Protein AF-A0AAE2V8B5-F1 (afdb_monomer)

Radius of gyration: 18.62 Å; Cα contacts (8 Å, |Δi|>4): 303; chains: 1; bounding box: 36×57×46 Å

pLDDT: mean 78.82, std 14.17, range [32.84, 93.0]

Mean predicted aligned error: 9.0 Å

Structure (mmCIF, N/CA/C/O backbone):
data_AF-A0AAE2V8B5-F1
#
_entry.id   AF-A0AAE2V8B5-F1
#
loop_
_atom_site.group_PDB
_atom_site.id
_atom_site.type_symbol
_atom_site.label_atom_id
_atom_site.label_alt_id
_atom_site.label_comp_id
_atom_site.label_asym_id
_ato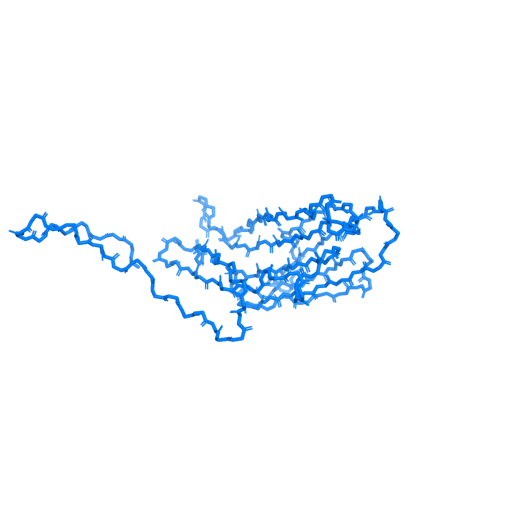m_site.label_entity_id
_atom_site.label_seq_id
_atom_site.pdbx_PDB_ins_code
_atom_site.Cartn_x
_atom_site.Cartn_y
_atom_site.Cartn_z
_atom_site.occupancy
_atom_site.B_iso_or_equiv
_atom_site.auth_seq_id
_atom_site.auth_comp_id
_atom_site.auth_asym_id
_atom_site.auth_atom_id
_atom_site.pdbx_PDB_model_num
ATOM 1 N N . MET A 1 1 ? -14.724 -13.776 15.597 1.00 32.84 1 MET A N 1
ATOM 2 C CA . MET A 1 1 ? -14.670 -14.819 16.640 1.00 32.84 1 MET A CA 1
ATOM 3 C C . MET A 1 1 ? -13.672 -15.840 16.133 1.00 32.84 1 MET A C 1
ATOM 5 O O . MET A 1 1 ? -13.957 -16.448 15.113 1.00 32.84 1 MET A O 1
ATOM 9 N N . LEU A 1 2 ? -12.478 -15.921 16.724 1.00 37.16 2 LEU A N 1
ATOM 10 C CA . LEU A 1 2 ? -11.530 -16.989 16.407 1.00 37.16 2 LEU A CA 1
ATOM 11 C C . LEU A 1 2 ? -11.448 -17.954 17.571 1.00 37.16 2 LEU A C 1
ATOM 13 O O . LEU A 1 2 ? -11.258 -17.525 18.704 1.00 37.16 2 LEU A O 1
ATOM 17 N N . TYR A 1 3 ? -11.580 -19.221 17.194 1.00 37.03 3 TYR A N 1
ATOM 18 C CA . TYR A 1 3 ? -11.428 -20.435 17.978 1.00 37.03 3 TYR A CA 1
ATOM 19 C C . TYR A 1 3 ? -12.431 -20.656 19.121 1.00 37.03 3 TYR A C 1
ATOM 21 O O . TYR A 1 3 ? -12.383 -20.031 20.175 1.00 37.03 3 TYR A O 1
ATOM 29 N N . LYS A 1 4 ? -13.304 -21.646 18.916 1.00 38.41 4 LYS A N 1
ATOM 30 C CA . LYS A 1 4 ? -13.644 -22.630 19.945 1.00 38.41 4 LYS A CA 1
ATOM 31 C C . LYS A 1 4 ? -13.161 -23.973 19.411 1.00 38.41 4 LYS A C 1
ATOM 33 O O . LYS A 1 4 ? -13.526 -24.336 18.297 1.00 38.41 4 LYS A O 1
ATOM 38 N N . GLU A 1 5 ? -12.318 -24.658 20.173 1.00 40.78 5 GLU A N 1
ATOM 39 C CA . GLU A 1 5 ? -12.003 -26.061 19.915 1.00 40.78 5 GLU A CA 1
ATOM 40 C C . GLU A 1 5 ? -13.298 -26.874 20.009 1.00 40.78 5 GLU A C 1
ATOM 42 O O . GLU A 1 5 ? -14.058 -26.742 20.970 1.00 40.78 5 GLU A O 1
ATOM 47 N N . GLY A 1 6 ? -13.565 -27.674 18.982 1.00 45.00 6 GLY A N 1
ATOM 48 C CA . GLY A 1 6 ? -14.652 -28.638 18.957 1.00 45.00 6 GLY A CA 1
ATOM 49 C C . GLY A 1 6 ? -14.158 -29.890 18.252 1.00 45.00 6 GLY A C 1
ATOM 50 O O . GLY A 1 6 ? -13.984 -29.883 17.037 1.00 45.00 6 GLY A O 1
ATOM 51 N N . LEU A 1 7 ? -13.896 -30.940 19.025 1.00 42.72 7 LEU A N 1
ATOM 52 C CA . LEU A 1 7 ? -13.813 -32.305 18.516 1.00 42.72 7 LEU A CA 1
ATOM 53 C C . LEU A 1 7 ? -15.246 -32.745 18.182 1.00 42.72 7 LEU A C 1
ATOM 55 O O . LEU A 1 7 ? -16.123 -32.605 19.031 1.00 42.72 7 LEU A O 1
ATOM 59 N N . SER A 1 8 ? -15.498 -33.246 16.972 1.00 51.09 8 SER A N 1
ATOM 60 C CA . SER A 1 8 ? -16.708 -34.036 16.699 1.00 51.09 8 SER A CA 1
ATOM 61 C C . SER A 1 8 ? -16.390 -35.524 16.803 1.00 51.09 8 SER A C 1
ATOM 63 O O . SER A 1 8 ? -15.276 -35.937 16.479 1.00 51.09 8 SER A O 1
ATOM 65 N N . ASP A 1 9 ? -17.395 -36.308 17.183 1.00 51.72 9 ASP A N 1
ATOM 66 C CA . ASP A 1 9 ? -17.353 -37.702 17.655 1.00 51.72 9 ASP A CA 1
ATOM 67 C C . ASP A 1 9 ? -16.769 -38.783 16.713 1.00 51.72 9 ASP A C 1
ATOM 69 O O . ASP A 1 9 ? -16.853 -39.967 17.020 1.00 51.72 9 ASP A O 1
ATOM 73 N N . GLU A 1 10 ? -16.135 -38.445 15.588 1.00 54.47 10 GLU A N 1
ATOM 74 C CA . GLU A 1 10 ? -15.712 -39.445 14.593 1.00 54.47 10 GLU A CA 1
ATOM 75 C C . GLU A 1 10 ? -14.383 -39.131 13.894 1.00 54.47 10 GLU A C 1
ATOM 77 O O . GLU A 1 10 ? -14.317 -39.213 12.674 1.00 54.47 10 GLU A O 1
ATOM 82 N N . GLY A 1 11 ? -13.315 -38.755 14.610 1.00 48.34 11 GLY A N 1
ATOM 83 C CA . GLY A 1 11 ? -11.915 -38.883 14.137 1.00 48.34 11 GLY A CA 1
ATOM 84 C C . GLY A 1 11 ? -11.526 -38.288 12.764 1.00 48.34 11 GLY A C 1
ATOM 85 O O . GLY A 1 11 ? -10.413 -38.517 12.298 1.00 48.34 11 GLY A O 1
ATOM 86 N N . LYS A 1 12 ? -12.409 -37.540 12.101 1.00 45.72 12 LYS A N 1
ATOM 87 C CA . LYS A 1 12 ? -12.189 -36.859 10.830 1.00 45.72 12 LYS A CA 1
ATOM 88 C C . LYS A 1 12 ? -11.712 -35.461 11.160 1.00 45.72 12 LYS A C 1
ATOM 90 O O . LYS A 1 12 ? -12.365 -34.750 11.924 1.00 45.72 12 LYS A O 1
ATOM 95 N N . GLU A 1 13 ? -10.584 -35.068 10.583 1.00 46.38 13 GLU A N 1
ATOM 96 C CA . GLU A 1 13 ? -10.119 -33.687 10.638 1.00 46.38 13 GLU A CA 1
ATOM 97 C C . GLU A 1 13 ? -11.225 -32.774 10.098 1.00 46.38 13 GLU A C 1
ATOM 99 O O . GLU A 1 13 ? -11.496 -32.720 8.896 1.00 46.38 13 GLU A O 1
ATOM 104 N N . ILE A 1 14 ? -11.906 -32.070 11.002 1.00 46.47 14 ILE A N 1
ATOM 105 C CA . ILE A 1 14 ? -12.807 -30.995 10.619 1.00 46.47 14 ILE A CA 1
ATOM 106 C C . ILE A 1 14 ? -11.903 -29.850 10.182 1.00 46.47 14 ILE A C 1
ATOM 108 O O . ILE A 1 14 ? -11.390 -29.091 11.006 1.00 46.47 14 ILE A O 1
ATOM 112 N N . PHE A 1 15 ? -11.713 -29.700 8.875 1.00 46.31 15 PHE A N 1
ATOM 113 C CA . PHE A 1 15 ? -11.254 -28.432 8.330 1.00 46.31 15 PHE A CA 1
ATOM 114 C C . PHE A 1 15 ? -12.378 -27.416 8.551 1.00 46.31 15 PHE A C 1
ATOM 116 O O . PHE A 1 15 ? -13.270 -27.254 7.720 1.00 46.31 15 PHE A O 1
ATOM 123 N N . LEU A 1 16 ? -12.382 -26.771 9.720 1.00 53.12 16 LEU A N 1
ATOM 124 C CA . LEU A 1 16 ? -13.261 -25.641 9.985 1.00 53.12 16 LEU A CA 1
ATOM 125 C C . LEU A 1 16 ? -12.904 -24.543 8.983 1.00 53.12 16 LEU A C 1
ATOM 127 O O . LEU A 1 16 ? -11.770 -24.063 8.949 1.00 53.12 16 LEU A O 1
ATOM 131 N N . GLU A 1 17 ? -13.869 -24.171 8.146 1.00 59.22 17 GLU A N 1
ATOM 132 C CA . GLU A 1 17 ? -13.709 -23.125 7.141 1.00 59.22 17 GLU A CA 1
ATOM 133 C C . GLU A 1 17 ? -13.292 -21.811 7.824 1.00 59.22 17 GLU A C 1
ATOM 135 O O . GLU A 1 17 ? -14.099 -21.126 8.453 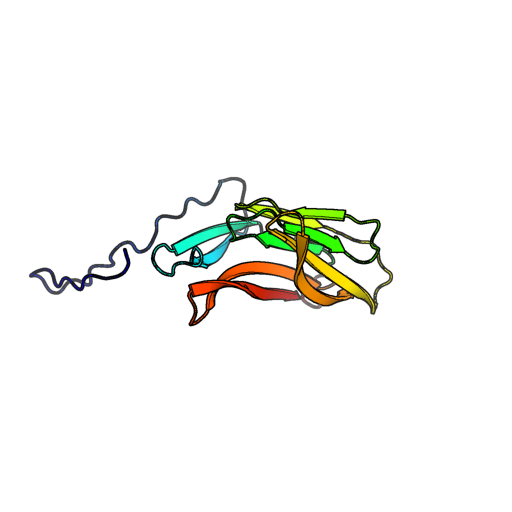1.00 59.22 17 GLU A O 1
ATOM 140 N N . ALA A 1 18 ? -12.003 -21.468 7.734 1.00 59.44 18 ALA A N 1
ATOM 141 C CA . ALA A 1 18 ? -11.441 -20.302 8.414 1.00 59.44 18 ALA A CA 1
ATOM 142 C C . ALA A 1 18 ? -11.891 -18.980 7.770 1.00 59.44 18 ALA A C 1
ATOM 144 O O . ALA A 1 18 ? -12.026 -17.964 8.457 1.00 59.44 18 ALA A O 1
ATOM 145 N N . MET A 1 19 ? -12.103 -18.985 6.447 1.00 69.19 19 MET A N 1
ATOM 146 C CA . MET A 1 19 ? -12.589 -17.842 5.677 1.00 69.19 19 MET A CA 1
ATOM 147 C C . MET A 1 19 ? -12.981 -18.253 4.251 1.00 69.19 19 MET A C 1
ATOM 149 O O . MET A 1 19 ? -12.178 -18.856 3.542 1.00 69.19 19 MET A O 1
ATOM 153 N N . LYS A 1 20 ? -14.159 -17.820 3.788 1.00 79.88 20 LYS A N 1
ATOM 154 C CA . LYS A 1 20 ? -14.524 -17.859 2.366 1.00 79.88 20 LYS A CA 1
ATOM 155 C C . LYS A 1 20 ? -14.028 -16.603 1.662 1.00 79.88 20 LYS A C 1
ATOM 157 O O . LYS A 1 20 ? -14.456 -15.499 2.000 1.00 79.88 20 LYS A O 1
ATOM 162 N N . VAL A 1 21 ? -13.163 -16.762 0.665 1.00 84.50 21 VAL A N 1
ATOM 163 C CA . VAL A 1 21 ? -12.696 -15.655 -0.178 1.00 84.50 21 VAL A CA 1
ATOM 164 C C . VAL A 1 21 ? -13.154 -15.891 -1.608 1.00 84.50 21 VAL A C 1
ATOM 166 O O . VAL A 1 21 ? -12.890 -16.941 -2.184 1.00 84.50 21 VAL A O 1
ATOM 169 N N . VAL A 1 22 ? -13.848 -14.909 -2.180 1.00 88.81 22 VAL A N 1
ATOM 170 C CA . VAL A 1 22 ? -14.249 -14.931 -3.589 1.00 88.81 22 VAL A CA 1
ATOM 171 C C . VAL A 1 22 ? -13.169 -14.225 -4.399 1.00 88.81 22 VAL A C 1
ATOM 173 O O . VAL A 1 22 ? -12.921 -13.037 -4.198 1.00 88.81 22 VAL A O 1
ATOM 176 N N . VAL A 1 23 ? -12.531 -14.958 -5.309 1.00 91.31 23 VAL A N 1
ATOM 177 C CA . VAL A 1 23 ? -11.609 -14.390 -6.299 1.00 91.31 23 VAL A CA 1
ATOM 178 C C . VAL A 1 23 ? -12.447 -13.863 -7.467 1.00 91.31 23 VAL A C 1
ATOM 180 O O . VAL A 1 23 ? -13.186 -14.646 -8.069 1.00 91.31 23 VAL A O 1
ATOM 183 N N . PRO A 1 24 ? -12.399 -12.555 -7.786 1.00 90.25 24 PRO A N 1
ATOM 184 C CA . PRO A 1 24 ? -13.126 -12.027 -8.933 1.00 90.25 24 PRO A CA 1
ATOM 185 C C . PRO A 1 24 ? -12.652 -12.701 -10.232 1.00 90.25 24 PRO A C 1
ATOM 187 O O . PRO A 1 24 ? -11.443 -12.837 -10.409 1.00 90.25 24 PRO A O 1
ATOM 190 N N . PRO A 1 25 ? -13.545 -13.045 -11.181 1.00 91.00 25 PRO A N 1
ATOM 191 C CA . PRO A 1 25 ? -13.152 -13.690 -12.442 1.00 91.00 25 PRO A CA 1
ATOM 192 C C . PRO A 1 25 ? -12.180 -12.867 -13.298 1.00 91.00 25 PRO A C 1
ATOM 194 O O . PRO A 1 25 ? -11.506 -13.404 -14.168 1.00 91.00 25 PRO A O 1
ATOM 197 N N . SER A 1 26 ? -12.119 -11.552 -13.070 1.00 89.88 26 SER A N 1
ATOM 198 C CA . SER A 1 26 ? -11.177 -10.649 -13.731 1.00 89.88 26 SER A CA 1
ATOM 199 C C . SER A 1 26 ? -9.739 -10.772 -13.219 1.00 89.88 26 SER A C 1
ATOM 201 O O . SER A 1 26 ? -8.861 -10.139 -13.802 1.00 89.88 26 SER A O 1
ATOM 203 N N . VAL A 1 27 ? -9.514 -11.494 -12.114 1.00 91.06 27 VAL A N 1
ATOM 204 C CA . VAL A 1 27 ? -8.191 -11.703 -11.521 1.00 91.06 27 VAL A CA 1
ATOM 205 C C . VAL A 1 27 ? -7.588 -12.994 -12.072 1.00 91.06 27 VAL A C 1
ATOM 207 O O . VAL A 1 27 ? -8.101 -14.079 -11.812 1.00 91.06 27 VAL A O 1
ATOM 210 N N . ILE A 1 28 ? -6.500 -12.864 -12.824 1.00 93.00 28 ILE A N 1
ATOM 211 C CA . ILE A 1 28 ? -5.799 -13.949 -13.514 1.00 93.00 28 ILE A CA 1
ATOM 212 C C . ILE A 1 28 ? -4.755 -14.579 -12.587 1.00 93.00 28 ILE A C 1
ATOM 214 O O . ILE A 1 28 ? -4.737 -15.796 -12.424 1.00 93.00 28 ILE A O 1
ATOM 218 N N . GLU A 1 29 ? -3.918 -13.761 -11.941 1.00 92.94 29 GLU A N 1
ATOM 219 C CA . GLU A 1 29 ? -2.922 -14.226 -10.967 1.00 92.94 29 GLU A CA 1
ATOM 220 C C . GLU A 1 29 ? -3.234 -13.636 -9.584 1.00 92.94 29 GLU A C 1
ATOM 222 O O . GLU A 1 29 ? -2.764 -12.545 -9.247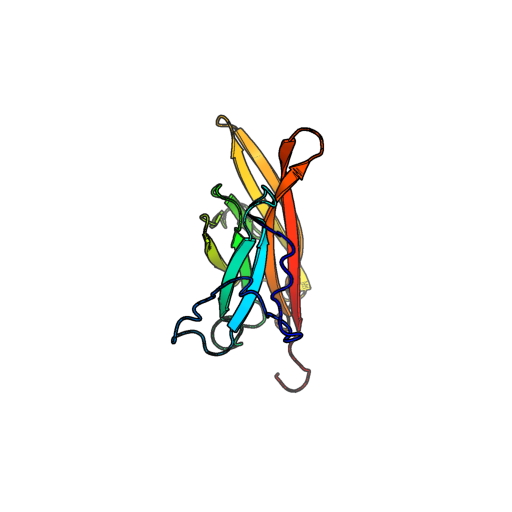 1.00 92.94 29 GLU A O 1
ATOM 227 N N . PRO A 1 30 ? -4.063 -14.310 -8.765 1.00 92.44 30 PRO A N 1
ATOM 228 C CA . PRO A 1 30 ? -4.469 -13.777 -7.473 1.00 92.44 30 PRO A CA 1
ATOM 229 C C . PRO A 1 30 ? -3.342 -13.878 -6.443 1.00 92.44 30 PRO A C 1
ATOM 231 O O . PRO A 1 30 ? -2.872 -14.967 -6.118 1.00 92.44 30 PRO A O 1
ATOM 234 N N . LEU A 1 31 ? -2.989 -12.749 -5.827 1.00 91.44 31 LEU A N 1
ATOM 235 C CA . LEU A 1 31 ? -2.280 -12.731 -4.550 1.00 91.44 31 LEU A CA 1
ATOM 236 C C . LEU A 1 31 ? -3.289 -12.484 -3.425 1.00 91.44 31 LEU A C 1
ATOM 238 O O . LEU A 1 31 ? -3.887 -11.409 -3.314 1.00 91.44 31 LEU A O 1
ATOM 242 N N . LEU A 1 32 ? -3.481 -13.503 -2.585 1.00 91.38 32 LEU A N 1
ATOM 243 C CA . LEU A 1 32 ? -4.325 -13.430 -1.399 1.00 91.38 32 LEU A CA 1
ATOM 244 C C . LEU A 1 32 ? -3.528 -12.877 -0.216 1.00 91.38 32 LEU A C 1
ATOM 246 O O . LEU A 1 32 ? -2.543 -13.470 0.217 1.00 91.38 32 LEU A O 1
ATOM 250 N N . ILE A 1 33 ? -3.991 -11.763 0.344 1.00 87.94 33 ILE A N 1
ATOM 251 C CA . ILE A 1 33 ? -3.402 -11.144 1.529 1.00 87.94 33 ILE A CA 1
ATOM 252 C C . ILE A 1 33 ? -4.394 -11.249 2.680 1.00 87.94 33 ILE A C 1
ATOM 254 O O . ILE A 1 33 ? -5.513 -10.734 2.601 1.00 87.94 33 ILE A O 1
ATOM 258 N N . LEU A 1 34 ? -3.954 -11.882 3.763 1.00 85.62 34 LEU A N 1
ATOM 259 C CA . LEU A 1 34 ? -4.705 -12.027 5.003 1.00 85.62 34 LEU A CA 1
ATOM 260 C C . LEU A 1 34 ? -4.151 -11.064 6.054 1.00 85.62 34 LEU A C 1
ATOM 262 O O . LEU A 1 34 ? -2.940 -10.978 6.256 1.00 85.62 34 LEU A O 1
ATOM 266 N N . ALA A 1 35 ? -5.038 -10.346 6.735 1.00 80.56 35 ALA A N 1
ATOM 267 C CA . ALA A 1 35 ? -4.681 -9.443 7.821 1.00 80.56 35 ALA A CA 1
ATOM 268 C C . ALA A 1 35 ? -5.743 -9.458 8.927 1.00 80.56 35 ALA A C 1
ATOM 270 O O . ALA A 1 35 ? -6.834 -10.005 8.770 1.00 80.56 35 ALA A O 1
ATOM 271 N N . TRP A 1 36 ? -5.432 -8.826 10.054 1.00 76.75 36 TRP A N 1
ATOM 272 C CA . TRP A 1 36 ? -6.411 -8.517 11.093 1.00 76.75 36 TRP A CA 1
ATOM 273 C C . TRP A 1 36 ? -7.045 -7.153 10.825 1.00 76.75 36 TRP A C 1
ATOM 275 O O . TRP A 1 36 ? -6.368 -6.235 10.368 1.00 76.75 36 TRP A O 1
ATOM 285 N N . ASP A 1 37 ? -8.310 -6.974 11.200 1.00 70.56 37 ASP A N 1
ATOM 286 C CA . ASP A 1 37 ? -8.996 -5.669 11.188 1.00 70.56 37 ASP A CA 1
ATOM 287 C C . ASP A 1 37 ? -8.475 -4.672 12.254 1.00 70.56 37 ASP A C 1
ATOM 289 O O . ASP A 1 37 ? -9.132 -3.685 12.575 1.00 70.56 37 ASP A O 1
ATOM 293 N N . GLY A 1 38 ? -7.304 -4.944 12.836 1.00 67.38 38 GLY A N 1
ATOM 294 C CA . GLY A 1 38 ? -6.719 -4.236 13.973 1.00 67.38 38 GLY A CA 1
ATOM 295 C C . GLY A 1 38 ? -7.143 -4.784 15.329 1.00 67.38 38 GLY A C 1
ATOM 296 O O . GLY A 1 38 ? -6.312 -4.823 16.234 1.00 67.38 38 GLY A O 1
ATOM 297 N N . THR A 1 39 ? -8.365 -5.309 15.466 1.00 66.19 39 THR A N 1
ATOM 298 C CA . THR A 1 39 ? -8.910 -5.792 16.750 1.00 66.19 39 THR A CA 1
ATOM 299 C C . THR A 1 39 ? -8.464 -7.207 17.115 1.00 66.19 39 THR A C 1
ATOM 301 O O . THR A 1 39 ? -8.711 -7.659 18.231 1.00 66.19 39 THR A O 1
ATOM 304 N N . ARG A 1 40 ? -7.841 -7.929 16.169 1.00 68.38 40 ARG A N 1
ATOM 305 C CA . ARG A 1 40 ? -7.537 -9.375 16.240 1.00 68.38 40 ARG A CA 1
ATOM 306 C C . ARG A 1 40 ? -8.776 -10.266 16.447 1.00 68.38 40 ARG A C 1
ATOM 308 O O . ARG A 1 40 ? -8.640 -11.455 16.708 1.00 68.38 40 ARG A O 1
ATOM 315 N N . LYS A 1 41 ? -9.993 -9.717 16.320 1.00 67.88 41 LYS A N 1
ATOM 316 C CA . LYS A 1 41 ? -11.256 -10.464 16.472 1.00 67.88 41 LYS A CA 1
ATOM 317 C C . LYS A 1 41 ? -11.834 -10.925 15.139 1.00 67.88 41 LYS A C 1
ATOM 319 O O . LYS A 1 41 ? -12.618 -11.885 15.121 1.00 67.88 41 LYS A O 1
ATOM 324 N N . LYS A 1 42 ? -11.478 -10.243 14.046 1.00 74.50 42 LYS A N 1
ATOM 325 C CA . LYS A 1 42 ? -11.942 -10.533 12.690 1.00 74.50 42 LYS A CA 1
ATOM 326 C C . LYS A 1 42 ? -10.779 -10.446 11.704 1.00 74.50 42 LYS A C 1
ATOM 328 O O . LYS A 1 42 ? -10.104 -9.422 11.601 1.00 74.50 42 LYS A O 1
ATOM 333 N N . GLY A 1 43 ? -10.556 -11.547 10.993 1.00 78.00 43 GLY A N 1
ATOM 334 C CA . GLY A 1 43 ? -9.649 -11.572 9.856 1.00 78.00 43 GLY A CA 1
ATOM 335 C C . GLY A 1 43 ? -10.286 -10.848 8.676 1.00 78.00 43 GLY A C 1
ATOM 336 O O . GLY A 1 43 ? -11.502 -10.894 8.481 1.00 78.00 43 GLY A O 1
ATOM 337 N N . VAL A 1 44 ? -9.460 -10.191 7.881 1.00 80.81 44 VAL A N 1
ATOM 338 C CA . VAL A 1 44 ? -9.833 -9.579 6.611 1.00 80.81 44 VAL A CA 1
ATOM 339 C C . VAL A 1 44 ? -8.938 -10.154 5.523 1.00 80.81 44 VAL A C 1
ATOM 341 O O . VAL A 1 44 ? -7.734 -10.311 5.718 1.00 80.81 44 VAL A O 1
ATOM 344 N N . ALA A 1 45 ? -9.535 -10.464 4.379 1.00 85.94 45 ALA A N 1
ATOM 345 C CA . ALA A 1 45 ? -8.820 -10.893 3.190 1.00 85.94 45 ALA A CA 1
ATOM 346 C C . ALA A 1 45 ? -8.950 -9.842 2.098 1.00 85.94 45 ALA A C 1
ATOM 348 O O . ALA A 1 45 ? -9.998 -9.209 1.945 1.00 85.94 45 ALA A O 1
ATOM 349 N N . LYS A 1 46 ? -7.890 -9.700 1.310 1.00 86.94 46 LYS A N 1
ATOM 350 C CA . LYS A 1 46 ? -7.932 -8.999 0.034 1.00 86.94 46 LYS A CA 1
ATOM 351 C C . LYS A 1 46 ? -7.269 -9.837 -1.034 1.00 86.94 46 LYS A C 1
ATOM 353 O O . LYS A 1 46 ? -6.211 -10.412 -0.805 1.00 86.94 46 LYS A O 1
ATOM 358 N N . VAL A 1 47 ? -7.903 -9.857 -2.194 1.00 89.69 47 VAL A N 1
ATOM 359 C CA . VAL A 1 47 ? -7.349 -10.425 -3.415 1.00 89.69 47 VAL A CA 1
ATOM 360 C C . VAL A 1 47 ? -6.852 -9.257 -4.247 1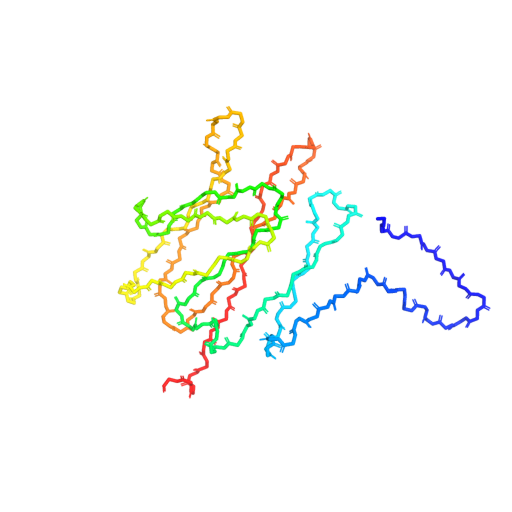.00 89.69 47 VAL A C 1
ATOM 362 O O . VAL A 1 47 ? -7.626 -8.339 -4.519 1.00 89.69 47 VAL A O 1
ATOM 365 N N . ILE A 1 48 ? -5.575 -9.284 -4.612 1.00 90.00 48 ILE A N 1
ATOM 366 C CA . ILE A 1 48 ? -5.005 -8.346 -5.578 1.00 90.00 48 ILE A CA 1
ATOM 367 C C . ILE A 1 48 ? -4.550 -9.104 -6.815 1.00 90.00 48 ILE A C 1
ATOM 369 O O . ILE A 1 48 ? -4.128 -10.258 -6.737 1.00 90.00 48 ILE A O 1
ATOM 373 N N . GLU A 1 49 ? -4.653 -8.442 -7.957 1.00 91.12 49 GLU A N 1
ATOM 374 C CA . GLU A 1 49 ? -4.137 -8.951 -9.217 1.00 91.12 49 GLU A CA 1
ATOM 375 C C . GLU A 1 49 ? -2.616 -8.768 -9.261 1.00 91.12 49 GLU A C 1
ATOM 377 O O . GLU A 1 49 ? -2.110 -7.644 -9.237 1.00 91.12 49 GLU A O 1
ATOM 382 N N . PHE A 1 50 ? -1.893 -9.883 -9.321 1.00 90.94 50 PHE A N 1
ATOM 383 C CA . PHE A 1 50 ? -0.439 -9.940 -9.239 1.00 90.94 50 PHE A CA 1
ATOM 384 C C . PHE A 1 50 ? 0.225 -10.339 -10.560 1.00 90.94 50 PHE A C 1
ATOM 386 O O . PHE A 1 50 ? 1.437 -10.538 -10.589 1.00 90.94 50 PHE A O 1
ATOM 393 N N . SER A 1 51 ? -0.502 -10.389 -11.678 1.00 90.88 51 SER A N 1
ATOM 394 C CA . SER A 1 51 ? 0.114 -10.620 -12.988 1.00 90.88 51 SER A CA 1
ATOM 395 C C . SER A 1 51 ? 0.919 -9.402 -13.452 1.00 90.88 51 SER A C 1
ATOM 397 O O . SER A 1 51 ? 0.491 -8.258 -13.251 1.00 90.88 51 SER A O 1
ATOM 399 N N . PRO A 1 52 ? 2.066 -9.588 -14.134 1.00 88.50 52 PRO A N 1
ATOM 400 C CA . PRO A 1 52 ? 2.844 -8.480 -14.697 1.00 88.50 52 PRO A CA 1
ATOM 401 C C . PRO A 1 52 ? 2.057 -7.602 -15.682 1.00 88.50 52 PRO A C 1
ATOM 403 O O . PRO A 1 52 ? 2.365 -6.424 -15.847 1.00 88.50 52 PRO A O 1
ATOM 406 N N . SER A 1 53 ? 1.010 -8.146 -16.313 1.00 88.69 53 SER A N 1
ATOM 407 C CA . SER A 1 53 ? 0.156 -7.412 -17.257 1.00 88.69 53 SER A CA 1
ATOM 408 C C . SER A 1 53 ? -0.635 -6.269 -16.599 1.00 88.69 53 SER A C 1
ATOM 410 O O . SER A 1 53 ? -0.883 -5.233 -17.227 1.00 88.69 53 SER A O 1
ATOM 412 N N . LYS A 1 54 ? -0.992 -6.438 -15.321 1.00 87.31 54 LYS A N 1
ATOM 413 C CA . LYS A 1 54 ? -1.814 -5.514 -14.525 1.00 87.31 54 LYS A CA 1
ATOM 414 C C . LYS A 1 54 ? -1.010 -4.824 -13.424 1.00 87.31 54 LYS A C 1
ATOM 416 O O . LYS A 1 54 ? -1.239 -3.647 -13.153 1.00 87.31 54 LYS A O 1
ATOM 421 N N . PHE A 1 55 ? -0.026 -5.516 -12.856 1.00 89.94 55 PHE A N 1
ATOM 422 C CA . PHE A 1 55 ? 0.928 -4.992 -11.890 1.00 89.94 55 PHE A CA 1
ATOM 423 C C . PHE A 1 55 ? 2.353 -5.087 -12.449 1.00 89.94 55 PHE A C 1
ATOM 425 O O . PHE A 1 55 ? 3.093 -6.033 -12.179 1.00 89.94 55 PHE A O 1
ATOM 432 N N . ARG A 1 56 ? 2.725 -4.108 -13.276 1.00 88.88 56 ARG A N 1
ATOM 433 C CA . ARG A 1 56 ? 3.992 -4.103 -14.021 1.00 88.88 56 ARG A CA 1
ATOM 434 C C . ARG A 1 56 ? 5.208 -3.960 -13.102 1.00 88.88 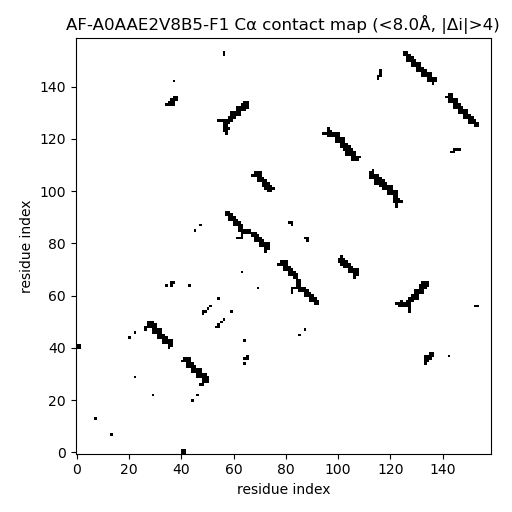56 ARG A C 1
ATOM 436 O O . ARG A 1 56 ? 5.131 -3.369 -12.025 1.00 88.88 56 ARG A O 1
ATOM 443 N N . TYR A 1 57 ? 6.358 -4.458 -13.549 1.00 87.88 57 TYR A N 1
ATOM 444 C CA . TYR A 1 57 ? 7.628 -4.126 -12.905 1.00 87.88 57 TYR A CA 1
ATOM 445 C C . TYR A 1 57 ? 7.928 -2.621 -13.050 1.00 87.88 57 TYR A C 1
ATOM 447 O O . TYR A 1 57 ? 7.574 -2.002 -14.051 1.00 87.88 57 TYR A O 1
ATOM 455 N N . GLY A 1 58 ? 8.486 -2.018 -11.999 1.00 84.19 58 GLY A N 1
ATOM 456 C CA . GLY A 1 58 ? 8.582 -0.565 -11.809 1.00 84.19 58 GLY A CA 1
ATOM 457 C C . GLY A 1 58 ? 7.363 0.057 -11.111 1.00 84.19 58 GLY A C 1
ATOM 458 O O . GLY A 1 58 ? 7.435 1.191 -10.635 1.00 84.19 58 GLY A O 1
ATOM 459 N N . SER A 1 59 ? 6.246 -0.670 -10.992 1.00 86.44 59 SER A N 1
ATOM 460 C CA . SER A 1 59 ? 5.046 -0.182 -10.309 1.00 86.44 59 SER A CA 1
ATOM 461 C C . SER A 1 59 ? 5.046 -0.504 -8.815 1.00 86.44 59 SER A C 1
ATOM 463 O O . SER A 1 59 ? 5.646 -1.470 -8.335 1.00 86.44 59 SER A O 1
ATOM 465 N N . TYR A 1 60 ? 4.275 0.286 -8.072 1.00 87.06 60 TYR A N 1
ATOM 466 C CA . TYR A 1 60 ? 4.017 0.068 -6.655 1.00 87.06 60 TYR A CA 1
ATOM 467 C C . TYR A 1 60 ? 2.514 0.045 -6.407 1.00 87.06 60 TYR A C 1
ATOM 469 O O . TYR A 1 60 ? 1.760 0.832 -6.985 1.00 87.06 60 TYR A O 1
ATOM 477 N N . GLN A 1 61 ? 2.088 -0.843 -5.519 1.00 88.94 61 GLN A N 1
ATOM 478 C CA . GLN A 1 61 ? 0.721 -0.889 -5.024 1.00 88.94 61 GLN A CA 1
ATOM 479 C C . GLN A 1 61 ? 0.699 -0.615 -3.528 1.00 88.94 61 GLN A C 1
ATOM 481 O O . GLN A 1 61 ? 1.597 -1.026 -2.796 1.00 88.94 61 GLN A O 1
ATOM 486 N N . ILE A 1 62 ? -0.336 0.073 -3.061 1.00 88.62 62 ILE A N 1
ATOM 487 C CA . ILE A 1 62 ? -0.620 0.237 -1.637 1.00 88.62 62 ILE A CA 1
ATOM 488 C C . ILE A 1 62 ? -1.975 -0.376 -1.337 1.00 88.62 62 ILE A C 1
ATOM 490 O O . ILE A 1 62 ? -2.964 -0.095 -2.012 1.00 88.62 62 ILE A O 1
ATOM 494 N N . VAL A 1 63 ? -2.022 -1.186 -0.286 1.00 89.31 63 VAL A N 1
ATOM 495 C CA . VAL A 1 63 ? -3.233 -1.843 0.186 1.00 89.31 63 VAL A CA 1
ATOM 496 C C . VAL A 1 63 ? -3.515 -1.381 1.608 1.00 89.31 63 VAL A C 1
ATOM 498 O O . VAL A 1 63 ? -2.793 -1.718 2.548 1.00 89.31 63 VAL A O 1
ATOM 501 N N . ASN A 1 64 ? -4.592 -0.611 1.769 1.00 88.38 64 ASN A N 1
ATOM 502 C CA . ASN A 1 64 ? -5.030 -0.118 3.072 1.00 88.38 64 ASN A CA 1
ATOM 503 C C . ASN A 1 64 ? -6.039 -1.086 3.711 1.00 88.38 64 ASN A C 1
ATOM 505 O O . ASN A 1 64 ? -7.175 -1.216 3.242 1.00 88.38 64 ASN A O 1
ATOM 509 N N . PHE A 1 65 ? -5.613 -1.777 4.766 1.00 86.56 65 PHE A N 1
ATOM 510 C CA . PHE A 1 65 ? -6.452 -2.633 5.611 1.00 86.56 65 PHE A CA 1
ATOM 511 C C . PHE A 1 65 ? -7.079 -1.889 6.791 1.00 86.56 65 PHE A C 1
ATOM 513 O O . PHE A 1 65 ? -7.903 -2.460 7.502 1.00 86.56 65 PHE A O 1
ATOM 520 N N . SER A 1 66 ? -6.717 -0.625 7.015 1.00 80.88 66 SER A N 1
ATOM 521 C CA . SER A 1 66 ? -7.379 0.182 8.034 1.00 80.88 66 SER A CA 1
ATOM 522 C C . SER A 1 66 ? -8.743 0.676 7.564 1.00 80.88 66 SER A C 1
ATOM 524 O O . SER A 1 66 ? -9.007 0.791 6.367 1.00 80.88 66 SER A O 1
ATOM 526 N N . GLN A 1 67 ? -9.595 1.012 8.531 1.00 81.88 67 GLN A N 1
ATOM 527 C CA . GLN A 1 67 ? -10.877 1.681 8.292 1.00 81.88 67 GLN A CA 1
ATOM 528 C C . GLN A 1 67 ? -10.720 3.195 8.070 1.00 81.88 67 GLN A C 1
ATOM 530 O O . GLN A 1 67 ? -11.701 3.886 7.814 1.00 81.88 67 GLN A O 1
ATOM 535 N N . LEU A 1 68 ? -9.495 3.725 8.157 1.00 84.44 68 LEU A N 1
ATOM 536 C CA . LEU A 1 68 ? -9.216 5.147 7.999 1.00 84.44 68 LEU A CA 1
ATOM 537 C C . LEU A 1 68 ? -8.665 5.430 6.595 1.00 84.44 68 LEU A C 1
ATOM 539 O O . LEU A 1 68 ? -7.788 4.702 6.122 1.00 84.44 68 LEU A O 1
ATOM 543 N N . PRO A 1 69 ? -9.123 6.494 5.916 1.00 88.62 69 PRO A N 1
ATOM 544 C CA . PRO A 1 69 ? -8.473 6.968 4.704 1.00 88.62 69 PRO A CA 1
ATOM 545 C C . PRO A 1 69 ? -7.020 7.366 4.984 1.00 88.62 69 PRO A C 1
ATOM 547 O O . PRO A 1 69 ? -6.735 8.084 5.945 1.00 88.62 69 PRO A O 1
ATOM 550 N N . LEU A 1 70 ? -6.110 6.937 4.112 1.00 88.81 70 LEU A N 1
ATOM 551 C CA . LEU A 1 70 ? -4.711 7.350 4.146 1.00 88.81 70 LEU A CA 1
ATOM 552 C C . LEU A 1 70 ? -4.467 8.391 3.061 1.00 88.81 70 LEU A C 1
ATOM 554 O O . LEU A 1 70 ? -4.651 8.112 1.879 1.00 88.81 70 LEU A O 1
ATOM 558 N N . GLY A 1 71 ? -4.036 9.584 3.456 1.00 89.81 71 GLY A N 1
ATOM 559 C CA . GLY A 1 71 ? -3.520 10.594 2.535 1.00 89.81 71 GLY A CA 1
ATOM 560 C C . GLY A 1 71 ? -2.003 10.499 2.471 1.00 89.81 71 GLY A C 1
ATOM 561 O O . GLY A 1 71 ? -1.360 10.277 3.490 1.00 89.81 71 GLY A O 1
ATOM 562 N N . GLY A 1 72 ? -1.397 10.668 1.306 1.00 88.56 72 GLY A N 1
ATOM 563 C CA . GLY A 1 72 ? 0.049 10.546 1.177 1.00 88.56 72 GLY A CA 1
ATOM 564 C C . GLY A 1 72 ? 0.621 11.280 -0.013 1.00 88.56 72 GLY A C 1
ATOM 565 O O . GLY A 1 72 ? -0.096 11.934 -0.768 1.00 88.56 72 GLY A O 1
ATOM 566 N N . HIS A 1 73 ? 1.931 11.161 -0.171 1.00 87.69 73 HIS A N 1
ATOM 567 C CA . HIS A 1 73 ? 2.619 11.550 -1.392 1.00 87.69 73 HIS A CA 1
ATOM 568 C C . HIS A 1 73 ? 3.752 10.584 -1.712 1.00 87.69 73 HIS A C 1
ATOM 570 O O . HIS A 1 73 ? 4.292 9.926 -0.815 1.00 87.69 73 HIS A O 1
ATOM 576 N N . ILE A 1 74 ? 4.093 10.501 -2.998 1.00 83.62 74 ILE A N 1
ATOM 577 C CA . ILE A 1 74 ? 5.136 9.603 -3.494 1.00 83.62 74 ILE A CA 1
ATOM 578 C C . ILE A 1 74 ? 6.107 10.367 -4.394 1.00 83.62 74 ILE A C 1
ATOM 580 O O . ILE A 1 74 ? 5.736 10.946 -5.417 1.00 83.62 74 ILE A O 1
ATOM 584 N N . GLY A 1 75 ? 7.374 10.375 -3.991 1.00 83.38 75 GLY A N 1
ATOM 585 C CA . GLY A 1 75 ? 8.407 11.233 -4.549 1.00 83.38 75 GLY A CA 1
ATOM 586 C C . GLY A 1 75 ? 8.169 12.681 -4.136 1.00 83.38 75 GLY A C 1
ATOM 587 O O . GLY A 1 75 ? 8.447 13.065 -3.001 1.00 83.38 75 GLY A O 1
ATOM 588 N N . SER A 1 76 ? 7.653 13.490 -5.060 1.00 79.25 76 SER A N 1
ATOM 589 C CA . SER A 1 76 ? 7.344 14.898 -4.802 1.00 79.25 76 SER A CA 1
ATOM 590 C C . SER A 1 76 ? 6.086 15.062 -3.943 1.00 79.25 76 SER A C 1
ATOM 592 O O . SER A 1 76 ? 5.113 14.324 -4.099 1.00 79.25 76 SER A O 1
ATOM 594 N N . LYS A 1 77 ? 6.048 16.108 -3.105 1.00 74.94 77 LYS A N 1
ATOM 595 C CA . LYS A 1 77 ? 4.851 16.510 -2.336 1.00 74.94 77 LYS A CA 1
ATOM 596 C C . LYS A 1 77 ? 3.649 16.874 -3.225 1.00 74.94 77 LYS A C 1
ATOM 598 O O . LYS A 1 77 ? 2.520 16.894 -2.736 1.00 74.94 77 LYS A O 1
ATOM 603 N N . SER A 1 78 ? 3.878 17.169 -4.507 1.00 75.62 78 SER A N 1
ATOM 604 C CA . SER A 1 78 ? 2.823 17.419 -5.499 1.00 75.62 78 SER A CA 1
ATOM 605 C C . SER A 1 78 ? 2.069 16.148 -5.904 1.00 75.62 78 SER A C 1
ATOM 607 O O . SER A 1 78 ? 0.895 16.228 -6.254 1.00 75.62 78 SER A O 1
ATOM 609 N N . ASN A 1 79 ? 2.706 14.977 -5.811 1.00 79.44 79 ASN A N 1
ATOM 610 C CA . ASN A 1 79 ? 2.118 13.693 -6.190 1.00 79.44 79 ASN A CA 1
ATOM 611 C C . ASN A 1 79 ? 1.293 13.141 -5.031 1.00 79.44 79 ASN A C 1
ATOM 613 O O . ASN A 1 79 ? 1.720 12.221 -4.333 1.00 79.44 79 ASN A O 1
ATOM 617 N N . LYS A 1 80 ? 0.136 13.758 -4.787 1.00 84.06 80 LYS A N 1
ATOM 618 C CA . LYS A 1 80 ? -0.760 13.392 -3.691 1.00 84.06 80 LYS A CA 1
ATOM 619 C C . LYS A 1 80 ? -1.533 12.125 -4.027 1.00 84.06 80 LYS A C 1
ATOM 621 O O . LYS A 1 80 ? -2.038 11.969 -5.133 1.00 84.06 80 LYS A O 1
ATOM 626 N N . VAL A 1 81 ? -1.662 11.252 -3.040 1.00 84.06 81 VAL A N 1
ATOM 627 C CA . VAL A 1 81 ? -2.357 9.972 -3.160 1.00 84.06 81 VAL A CA 1
ATOM 628 C C . VAL A 1 81 ? -3.351 9.828 -2.016 1.00 84.06 81 VAL A C 1
ATOM 630 O O . VAL A 1 81 ? -3.081 10.260 -0.894 1.00 84.06 81 VAL A O 1
ATOM 633 N N . VAL A 1 82 ? -4.511 9.235 -2.290 1.00 86.44 82 VAL A N 1
ATOM 634 C CA . VAL A 1 82 ? -5.517 8.926 -1.269 1.00 86.44 82 VAL A CA 1
ATOM 635 C C . VAL A 1 82 ? -5.871 7.452 -1.381 1.00 86.44 82 VAL A C 1
ATOM 637 O O . VAL A 1 82 ? -6.446 7.015 -2.373 1.00 86.44 82 VAL A O 1
ATOM 640 N N . CYS A 1 83 ? -5.520 6.680 -0.357 1.00 85.88 83 CYS A N 1
ATOM 641 C CA . CYS A 1 83 ? -5.838 5.261 -0.264 1.00 85.88 83 CYS A CA 1
ATOM 642 C C . CYS A 1 83 ? -7.049 5.086 0.653 1.00 85.88 83 CYS A C 1
ATOM 644 O O . CYS A 1 83 ? -6.947 5.187 1.881 1.00 85.88 83 CYS A O 1
ATOM 646 N N . LEU A 1 84 ? -8.209 4.831 0.053 1.00 86.12 84 LEU A N 1
ATOM 647 C CA . LEU A 1 84 ? -9.434 4.552 0.798 1.00 86.12 84 LEU A CA 1
ATOM 648 C C . LEU A 1 84 ? -9.376 3.165 1.462 1.00 86.12 84 LEU A C 1
ATOM 650 O O . LEU A 1 84 ? -8.692 2.273 0.945 1.00 86.12 84 LEU A O 1
ATOM 654 N N . PRO A 1 85 ? -10.108 2.956 2.572 1.00 82.81 85 PRO A N 1
ATOM 655 C CA . PRO A 1 85 ? -10.273 1.633 3.167 1.00 82.81 85 PRO A CA 1
ATOM 656 C C . PRO A 1 85 ? -10.693 0.612 2.112 1.00 82.81 85 PRO A C 1
ATOM 658 O O . PRO A 1 85 ? -11.533 0.896 1.258 1.00 82.81 85 PRO A O 1
ATOM 661 N N . GLY A 1 86 ? -10.092 -0.575 2.132 1.00 75.31 86 GLY A N 1
ATOM 662 C CA . GLY A 1 86 ? -10.487 -1.632 1.200 1.00 75.31 86 GLY A CA 1
ATOM 663 C C . GLY A 1 86 ? -9.892 -1.512 -0.209 1.00 75.31 86 GLY A C 1
ATOM 664 O O . GLY A 1 86 ? -9.699 -2.546 -0.839 1.00 75.31 86 GLY A O 1
ATOM 665 N N . LYS A 1 87 ? -9.459 -0.331 -0.663 1.00 77.69 87 LYS A N 1
ATOM 666 C CA . LYS A 1 87 ? -8.992 -0.137 -2.044 1.00 77.69 87 LYS A CA 1
ATOM 667 C C . LYS A 1 87 ? -7.490 -0.363 -2.215 1.00 77.69 87 LYS A C 1
ATOM 669 O O . LYS A 1 87 ? -6.700 -0.090 -1.308 1.00 77.69 87 LYS A O 1
ATOM 674 N N . GLU A 1 88 ? -7.125 -0.879 -3.383 1.00 79.69 88 GLU A N 1
ATOM 675 C CA . GLU A 1 88 ? -5.761 -0.829 -3.899 1.00 79.69 88 GLU A CA 1
ATOM 676 C C . GLU A 1 88 ? -5.505 0.548 -4.511 1.00 79.69 88 GLU A C 1
ATOM 678 O O . GLU A 1 88 ? -6.383 1.150 -5.132 1.00 79.69 88 GLU A O 1
ATOM 683 N N . TYR A 1 89 ? -4.303 1.066 -4.306 1.00 80.00 89 TYR A N 1
ATOM 684 C CA . TYR A 1 89 ? -3.827 2.247 -5.003 1.00 80.00 89 TYR A CA 1
ATOM 685 C C . TYR A 1 89 ? -2.613 1.853 -5.828 1.00 80.00 89 TYR A C 1
ATOM 687 O O . TYR A 1 89 ? -1.591 1.454 -5.269 1.00 80.00 89 TYR A O 1
ATOM 695 N N . ILE A 1 90 ? -2.745 1.947 -7.148 1.00 72.81 90 ILE A N 1
ATOM 696 C CA . ILE A 1 90 ? -1.680 1.635 -8.096 1.00 72.81 90 ILE A CA 1
ATOM 697 C C . ILE A 1 90 ? -1.028 2.939 -8.512 1.00 72.81 90 ILE A C 1
ATOM 699 O O . ILE A 1 90 ? -1.699 3.889 -8.909 1.00 72.81 90 ILE A O 1
ATOM 703 N N . THR A 1 91 ? 0.294 2.966 -8.465 1.00 70.94 91 THR A N 1
ATOM 704 C CA . THR A 1 91 ? 1.060 4.083 -8.986 1.00 70.94 91 THR A CA 1
ATOM 705 C C . THR A 1 91 ? 2.264 3.569 -9.742 1.00 70.94 91 THR A C 1
ATOM 707 O O . THR A 1 91 ? 2.961 2.651 -9.308 1.00 70.94 91 THR A O 1
ATOM 710 N N . SER A 1 92 ? 2.508 4.182 -10.887 1.00 67.50 92 SER A N 1
ATOM 711 C CA . SER A 1 92 ? 3.721 3.965 -11.661 1.00 67.50 92 SER A CA 1
ATOM 712 C C . SER A 1 92 ? 4.362 5.324 -11.848 1.00 67.50 92 SER A C 1
ATOM 714 O O . SER A 1 92 ? 3.671 6.293 -12.165 1.00 67.50 92 SER A O 1
ATOM 716 N N . PHE A 1 93 ? 5.660 5.411 -11.599 1.00 66.06 93 PHE A N 1
ATOM 717 C CA . PHE A 1 93 ? 6.403 6.644 -11.789 1.00 66.06 93 PHE A CA 1
ATOM 718 C C . PHE A 1 93 ? 7.577 6.374 -12.707 1.00 66.06 93 PHE A C 1
ATOM 720 O O . PHE A 1 93 ? 8.321 5.427 -12.491 1.00 66.06 93 PHE A O 1
ATOM 727 N N . ASN A 1 94 ? 7.783 7.264 -13.668 1.00 59.91 94 ASN A N 1
ATOM 728 C CA . ASN A 1 94 ? 8.989 7.275 -14.480 1.00 59.91 94 ASN A CA 1
ATOM 729 C C . ASN A 1 94 ? 10.026 8.145 -13.764 1.00 59.91 94 ASN A C 1
ATOM 731 O O . ASN A 1 94 ? 10.221 9.308 -14.107 1.00 59.91 94 ASN A O 1
ATOM 735 N N . PHE A 1 95 ? 10.628 7.618 -12.698 1.00 65.81 95 PHE A N 1
ATOM 736 C CA . PHE A 1 95 ? 11.862 8.199 -12.174 1.00 65.81 95 PHE A CA 1
ATOM 737 C C . PHE A 1 95 ? 13.048 7.563 -12.896 1.00 65.81 95 PHE A C 1
ATOM 739 O O . PHE A 1 95 ? 12.972 6.406 -13.309 1.00 65.81 95 PHE A O 1
ATOM 746 N N . GLU A 1 96 ? 14.156 8.294 -13.007 1.00 71.50 96 GLU A N 1
ATOM 747 C CA . GLU A 1 96 ? 15.426 7.706 -13.439 1.00 71.50 96 GLU A CA 1
ATOM 748 C C . GLU A 1 96 ? 15.727 6.455 -12.602 1.00 71.50 96 GLU A C 1
ATOM 750 O O . GLU A 1 96 ? 15.557 6.446 -11.375 1.00 71.50 96 GLU A O 1
ATOM 755 N N . GLU A 1 97 ? 16.110 5.371 -13.275 1.00 75.81 97 GLU A N 1
ATOM 756 C CA . GLU A 1 97 ? 16.485 4.132 -12.604 1.00 75.81 97 GLU A CA 1
ATOM 757 C C . GLU A 1 97 ? 17.615 4.402 -11.604 1.00 75.81 97 GLU A C 1
ATOM 759 O O . GLU A 1 97 ? 18.561 5.130 -11.889 1.00 75.81 97 GLU A O 1
ATOM 764 N N . GLY A 1 98 ? 17.492 3.859 -10.391 1.00 75.31 98 GLY A N 1
ATOM 765 C CA . GLY A 1 98 ? 18.451 4.122 -9.317 1.00 75.31 98 GLY A CA 1
ATOM 766 C C . GLY A 1 98 ? 18.138 5.352 -8.457 1.00 75.31 98 GLY A C 1
ATOM 767 O O . GLY A 1 98 ? 18.765 5.522 -7.410 1.00 75.31 98 GLY A O 1
ATOM 768 N N . LYS A 1 99 ? 17.133 6.171 -8.799 1.00 81.75 99 LYS A N 1
ATOM 769 C CA . LYS A 1 99 ? 16.722 7.304 -7.957 1.00 81.75 99 LYS A CA 1
ATOM 770 C C . LYS A 1 99 ? 15.933 6.851 -6.728 1.00 81.75 99 LYS A C 1
ATOM 772 O O . LYS A 1 99 ? 15.043 6.003 -6.808 1.00 81.75 99 LYS A O 1
ATOM 777 N N . ALA A 1 100 ? 16.234 7.446 -5.576 1.00 84.81 100 ALA A N 1
ATOM 778 C CA . ALA A 1 100 ? 15.473 7.239 -4.349 1.00 84.81 100 ALA A CA 1
ATOM 779 C C . ALA A 1 100 ? 14.139 8.008 -4.375 1.00 84.81 100 ALA A C 1
ATOM 781 O O . ALA A 1 100 ? 14.076 9.177 -4.756 1.00 84.81 100 ALA A O 1
ATOM 782 N N . VAL A 1 101 ? 13.074 7.351 -3.926 1.00 83.56 101 VAL A N 1
ATOM 783 C CA . VAL A 1 101 ? 11.697 7.840 -3.889 1.00 83.56 101 VAL A CA 1
ATOM 784 C C . VAL A 1 101 ? 11.181 7.715 -2.463 1.00 83.56 101 VAL A C 1
ATOM 786 O O . VAL A 1 101 ? 11.173 6.628 -1.884 1.00 83.56 101 VAL A O 1
ATOM 789 N N . ALA A 1 102 ? 10.732 8.832 -1.896 1.00 87.69 102 ALA A N 1
ATOM 790 C CA . ALA A 1 102 ? 10.069 8.844 -0.600 1.00 87.69 102 ALA A CA 1
ATOM 791 C C . ALA A 1 102 ? 8.581 8.507 -0.758 1.00 87.69 102 ALA A C 1
ATOM 793 O O . ALA A 1 102 ? 7.894 9.097 -1.585 1.00 87.69 102 ALA A O 1
ATOM 794 N N . ILE A 1 103 ? 8.071 7.595 0.060 1.00 87.25 103 ILE A N 1
ATOM 795 C CA . ILE A 1 103 ? 6.649 7.271 0.180 1.00 87.25 103 ILE A CA 1
ATOM 796 C C . ILE A 1 103 ? 6.236 7.639 1.597 1.00 87.25 103 ILE A C 1
ATOM 798 O O . ILE A 1 103 ? 6.789 7.105 2.561 1.00 87.25 103 ILE A O 1
ATOM 802 N N . VAL A 1 104 ? 5.276 8.551 1.738 1.00 90.19 104 VAL A N 1
ATOM 803 C CA . VAL A 1 104 ? 4.829 9.034 3.048 1.00 90.19 104 VAL A CA 1
ATOM 804 C C . VAL A 1 104 ? 3.312 9.011 3.122 1.00 90.19 104 VAL A C 1
ATOM 806 O O . VAL A 1 104 ? 2.648 9.570 2.250 1.00 90.19 104 VAL A O 1
ATOM 809 N N . PHE A 1 105 ? 2.774 8.412 4.187 1.00 90.12 105 PHE A N 1
ATOM 810 C CA . PHE A 1 105 ? 1.339 8.390 4.467 1.00 90.12 105 PHE A CA 1
ATOM 811 C C . PHE A 1 105 ? 1.005 9.008 5.816 1.00 90.12 105 PHE A C 1
ATOM 813 O O . PHE A 1 105 ? 1.754 8.909 6.793 1.00 90.12 105 PHE A O 1
ATOM 820 N N . TYR A 1 106 ? -0.179 9.600 5.844 1.00 90.75 106 TYR A N 1
ATOM 821 C CA . TYR A 1 106 ? -0.789 10.301 6.950 1.00 90.75 106 TYR A CA 1
ATOM 822 C C . TYR A 1 106 ? -2.222 9.809 7.135 1.00 90.75 106 TYR A C 1
ATOM 824 O O . TYR A 1 106 ? -2.925 9.518 6.165 1.00 90.75 106 TYR A O 1
ATOM 832 N N . VAL A 1 107 ? -2.665 9.797 8.384 1.00 89.31 107 VAL A N 1
ATOM 833 C CA . VAL A 1 107 ? -4.086 9.777 8.739 1.00 89.31 107 VAL A CA 1
ATOM 834 C C . VAL A 1 107 ? -4.491 11.162 9.214 1.00 89.31 107 VAL A C 1
ATOM 836 O O . VAL A 1 107 ? -3.665 11.903 9.753 1.00 89.31 107 VAL A O 1
ATOM 839 N N . ARG A 1 108 ? -5.762 11.512 9.022 1.00 86.44 108 ARG A N 1
ATOM 840 C CA . ARG A 1 108 ? -6.359 12.677 9.674 1.00 86.44 108 ARG A CA 1
ATOM 841 C C . ARG A 1 108 ? -7.064 12.207 10.944 1.00 86.44 108 ARG A C 1
ATOM 843 O O . ARG A 1 108 ? -8.032 11.461 10.852 1.00 86.44 108 ARG A O 1
ATOM 850 N N . GLU A 1 109 ? -6.590 12.654 12.098 1.00 83.44 109 GLU A N 1
ATOM 851 C CA . GLU A 1 109 ? -7.186 12.398 13.416 1.00 83.44 109 GLU A CA 1
ATOM 852 C C . GLU A 1 109 ? -7.411 13.759 14.086 1.00 83.44 109 GLU A C 1
ATOM 854 O O . GLU A 1 109 ? -6.485 14.556 14.158 1.00 83.44 109 GLU A O 1
ATOM 859 N N . ASN A 1 110 ? -8.635 14.063 14.535 1.00 86.25 110 ASN A N 1
ATOM 860 C CA . ASN A 1 110 ? -8.967 15.330 15.215 1.00 86.25 110 ASN A CA 1
ATOM 861 C C . ASN A 1 110 ? -8.510 16.600 14.462 1.00 86.25 110 ASN A C 1
ATOM 863 O O . ASN A 1 110 ? -7.973 17.524 15.059 1.00 86.25 110 ASN A O 1
ATOM 867 N N . ASN A 1 111 ? -8.712 16.639 13.139 1.00 85.62 111 ASN A N 1
ATOM 868 C CA . ASN A 1 111 ? -8.235 17.695 12.228 1.00 85.62 111 ASN A CA 1
ATOM 869 C C . ASN A 1 111 ? -6.711 17.852 12.093 1.00 85.62 111 ASN A C 1
ATOM 871 O O . ASN A 1 111 ? -6.268 18.662 11.277 1.00 85.62 111 ASN A O 1
ATOM 875 N N . GLU A 1 112 ? -5.915 17.022 12.758 1.00 89.25 112 GLU A N 1
ATOM 876 C CA . GLU A 1 112 ? -4.464 16.991 12.614 1.00 89.25 112 GLU A CA 1
ATOM 877 C C . GLU A 1 112 ? -4.023 15.881 11.653 1.00 89.25 112 GLU A C 1
ATOM 879 O O . GLU A 1 112 ? -4.600 14.790 11.601 1.00 89.25 112 GLU A O 1
ATOM 884 N N . LEU A 1 113 ? -2.986 16.161 10.856 1.00 87.88 113 LEU A N 1
ATOM 885 C CA . LEU A 1 113 ? -2.346 15.158 10.007 1.00 87.88 113 LEU A CA 1
ATOM 886 C C . LEU A 1 113 ? -1.236 14.461 10.784 1.00 87.88 113 LEU A C 1
ATOM 888 O O . LEU A 1 113 ? -0.201 15.052 11.088 1.00 87.88 113 LEU A O 1
ATOM 892 N N . LYS A 1 114 ? -1.416 13.168 11.026 1.00 88.56 114 LYS A N 1
ATOM 893 C CA . LYS A 1 114 ? -0.448 12.337 11.731 1.00 88.56 114 LYS A CA 1
ATOM 894 C C . LYS A 1 114 ? 0.229 11.394 10.758 1.00 88.56 114 LYS A C 1
ATOM 896 O O . LYS A 1 114 ? -0.428 10.586 10.103 1.00 88.56 114 LYS A O 1
ATOM 901 N N . LYS A 1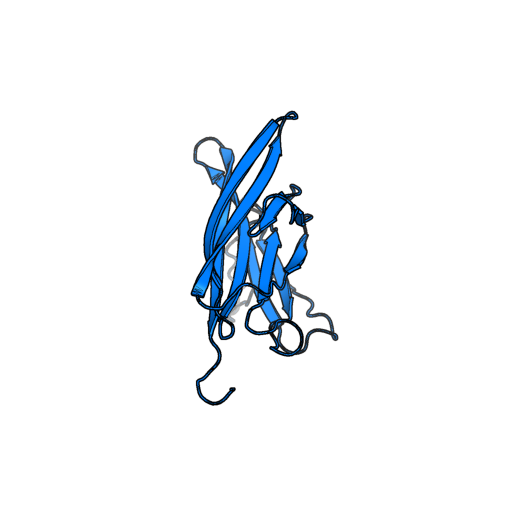 115 ? 1.556 11.488 10.656 1.00 90.25 115 LYS A N 1
ATOM 902 C CA . LYS A 1 115 ? 2.353 10.576 9.829 1.00 90.25 115 LYS A CA 1
ATOM 903 C C . LYS A 1 115 ? 2.274 9.166 10.414 1.00 90.25 115 LYS A C 1
ATOM 905 O O . LYS A 1 115 ? 2.589 8.963 11.582 1.00 90.25 115 LYS A O 1
ATOM 910 N N . VAL A 1 116 ? 1.891 8.205 9.583 1.00 87.44 116 VAL A N 1
ATOM 911 C CA . VAL A 1 116 ? 1.744 6.788 9.962 1.00 87.44 116 VAL A CA 1
ATOM 912 C C . VAL A 1 116 ? 2.716 5.874 9.236 1.00 87.44 116 VAL A C 1
ATOM 914 O O . VAL A 1 116 ? 2.942 4.749 9.665 1.00 87.44 116 VAL A O 1
ATOM 917 N N . PHE A 1 117 ? 3.320 6.357 8.151 1.00 87.75 117 PHE A N 1
ATOM 918 C CA . PHE A 1 117 ? 4.329 5.616 7.412 1.00 87.75 117 PHE A CA 1
ATOM 919 C C . PHE A 1 117 ? 5.283 6.551 6.691 1.00 87.75 117 PHE A C 1
ATOM 921 O O . PHE A 1 117 ? 4.906 7.622 6.210 1.00 87.75 117 PHE A O 1
ATOM 928 N N . GLY A 1 118 ? 6.534 6.119 6.613 1.00 87.88 118 GLY A N 1
ATOM 929 C CA . GLY A 1 118 ? 7.551 6.707 5.766 1.00 87.88 118 GLY A CA 1
ATOM 930 C C . GLY A 1 118 ? 8.504 5.612 5.321 1.00 87.88 118 GLY A C 1
ATOM 931 O O . GLY A 1 118 ? 9.025 4.886 6.161 1.00 87.88 118 GLY A O 1
ATOM 932 N N . SER A 1 119 ? 8.741 5.511 4.022 1.00 86.81 119 SER A N 1
ATOM 933 C CA . SER A 1 119 ? 9.753 4.626 3.453 1.00 86.81 119 SER A CA 1
ATOM 934 C C . SER A 1 119 ? 10.481 5.350 2.334 1.00 86.81 119 SER A C 1
ATOM 936 O O . SER A 1 119 ? 9.909 6.209 1.664 1.00 86.81 119 SER A O 1
ATOM 938 N N . ILE A 1 120 ? 11.751 5.015 2.153 1.00 88.12 120 ILE A N 1
ATOM 939 C CA . ILE A 1 120 ? 12.524 5.413 0.985 1.00 88.12 120 ILE A CA 1
ATOM 940 C C . ILE A 1 120 ? 12.793 4.135 0.207 1.00 88.12 120 ILE A C 1
ATOM 942 O O . ILE A 1 120 ? 13.321 3.170 0.756 1.00 88.12 120 ILE A O 1
ATOM 946 N N . THR A 1 121 ? 12.412 4.126 -1.063 1.00 83.56 121 THR A N 1
ATOM 947 C CA . THR A 1 121 ? 12.674 3.016 -1.975 1.00 83.56 121 THR A CA 1
ATOM 948 C C . THR A 1 121 ? 13.450 3.520 -3.175 1.00 83.56 121 THR A C 1
ATOM 950 O O . THR A 1 121 ? 13.259 4.649 -3.612 1.00 83.56 121 THR A O 1
ATOM 953 N N . THR A 1 122 ? 14.350 2.709 -3.711 1.00 83.31 122 THR A N 1
ATOM 954 C CA . THR A 1 122 ? 15.023 3.035 -4.968 1.00 83.31 122 THR A CA 1
ATOM 955 C C . THR A 1 122 ? 14.159 2.550 -6.121 1.00 83.31 122 THR A C 1
ATOM 957 O O . THR A 1 122 ? 13.781 1.375 -6.141 1.00 83.31 122 THR A O 1
ATOM 960 N N . HIS A 1 123 ? 13.872 3.426 -7.083 1.00 79.94 123 HIS A N 1
ATOM 961 C CA . HIS A 1 123 ? 13.180 3.037 -8.303 1.00 79.94 123 HIS A CA 1
ATOM 962 C C . HIS A 1 123 ? 14.009 1.997 -9.060 1.00 79.94 123 HIS A C 1
ATOM 964 O O . HIS A 1 123 ? 15.189 2.215 -9.350 1.00 79.94 123 HIS A O 1
ATOM 970 N N . ARG A 1 124 ? 13.401 0.840 -9.326 1.00 82.31 124 ARG A N 1
ATOM 971 C CA . ARG A 1 124 ? 14.018 -0.257 -10.073 1.00 82.31 124 ARG A CA 1
ATOM 972 C C . ARG A 1 124 ? 12.977 -0.839 -11.013 1.00 82.31 124 ARG A C 1
ATOM 974 O O . ARG A 1 124 ? 12.018 -1.448 -10.546 1.00 82.31 124 ARG A O 1
ATOM 981 N N . ASN A 1 125 ? 13.218 -0.719 -12.315 1.00 84.31 125 ASN A N 1
ATOM 982 C CA . ASN A 1 125 ? 12.301 -1.168 -13.369 1.00 84.31 125 ASN A CA 1
ATOM 983 C C . ASN A 1 125 ? 12.025 -2.670 -13.334 1.00 84.31 125 ASN A C 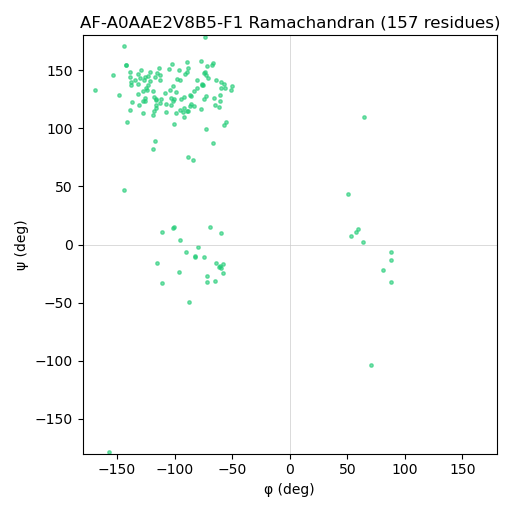1
ATOM 985 O O . ASN A 1 125 ? 11.034 -3.126 -13.878 1.00 84.31 125 ASN A O 1
ATOM 989 N N . ARG A 1 126 ? 12.895 -3.437 -12.671 1.00 86.56 126 ARG A N 1
ATOM 990 C CA . ARG A 1 126 ? 12.772 -4.886 -12.487 1.00 86.56 126 ARG A CA 1
ATOM 991 C C . ARG A 1 126 ? 12.113 -5.288 -11.173 1.00 86.56 126 ARG A C 1
ATOM 993 O O . ARG A 1 126 ? 12.092 -6.470 -10.851 1.00 86.56 126 ARG A O 1
ATOM 1000 N N . LYS A 1 127 ? 11.642 -4.334 -10.368 1.00 88.62 127 LYS A N 1
ATOM 1001 C CA . LYS A 1 127 ? 10.988 -4.613 -9.087 1.00 88.62 127 LYS A CA 1
ATOM 1002 C C . LYS A 1 127 ? 9.585 -4.052 -9.075 1.00 88.62 127 LYS A C 1
ATOM 1004 O O . LYS A 1 127 ? 9.362 -2.935 -9.521 1.00 88.62 127 LYS A O 1
ATOM 1009 N N . ARG A 1 128 ? 8.664 -4.796 -8.489 1.00 88.69 128 ARG A N 1
ATOM 1010 C CA . ARG A 1 128 ? 7.344 -4.299 -8.114 1.00 88.69 128 ARG A CA 1
ATOM 1011 C C . ARG A 1 128 ? 7.123 -4.588 -6.643 1.00 88.69 128 ARG A C 1
ATOM 1013 O O . ARG A 1 128 ? 7.622 -5.591 -6.131 1.00 88.69 128 ARG A O 1
ATOM 1020 N N . ALA A 1 129 ? 6.449 -3.685 -5.941 1.00 90.06 129 ALA A N 1
ATOM 1021 C CA . ALA A 1 129 ? 6.229 -3.867 -4.512 1.00 90.06 129 ALA A CA 1
ATOM 1022 C C . ALA A 1 129 ? 4.818 -3.498 -4.067 1.00 90.06 129 ALA A C 1
ATOM 1024 O O . ALA A 1 129 ? 4.252 -2.496 -4.507 1.00 90.06 129 ALA A O 1
ATOM 1025 N N . VAL A 1 130 ? 4.279 -4.308 -3.160 1.00 90.50 130 VAL A N 1
ATOM 1026 C CA . VAL A 1 130 ? 2.985 -4.091 -2.520 1.00 90.50 130 VAL A CA 1
ATOM 1027 C C . VAL A 1 130 ? 3.234 -3.663 -1.082 1.00 90.50 130 VAL A C 1
ATOM 1029 O O . VAL A 1 130 ? 3.748 -4.436 -0.274 1.00 90.50 130 VAL A O 1
ATOM 1032 N N . TYR A 1 131 ? 2.867 -2.428 -0.761 1.00 89.62 131 TYR A N 1
ATOM 1033 C CA . TYR A 1 131 ? 2.891 -1.885 0.589 1.00 89.62 131 TYR A CA 1
ATOM 1034 C C . TYR A 1 131 ? 1.559 -2.165 1.274 1.00 89.62 131 TYR A C 1
ATOM 1036 O O . TYR A 1 131 ? 0.509 -1.654 0.887 1.00 89.62 131 TYR A O 1
ATOM 1044 N N . LEU A 1 132 ? 1.610 -2.972 2.321 1.00 88.81 132 LEU A N 1
ATOM 1045 C CA . LEU A 1 132 ? 0.469 -3.314 3.152 1.00 88.81 132 LEU A CA 1
ATOM 1046 C C . LEU A 1 132 ? 0.451 -2.369 4.341 1.00 88.81 132 LEU A C 1
ATOM 1048 O O . LEU A 1 132 ? 1.437 -2.286 5.066 1.00 88.81 132 LEU A O 1
ATOM 1052 N N . MET A 1 133 ? -0.665 -1.683 4.548 1.00 88.06 133 MET A N 1
ATOM 1053 C CA . MET A 1 133 ? -0.882 -0.790 5.681 1.00 88.06 133 MET A CA 1
ATOM 1054 C C . MET A 1 133 ? -2.013 -1.356 6.526 1.00 88.06 133 MET A C 1
ATOM 1056 O O . MET A 1 133 ? -3.135 -1.465 6.033 1.00 88.06 133 MET A O 1
ATOM 1060 N N . TYR A 1 134 ? -1.748 -1.711 7.781 1.00 85.56 134 TYR A N 1
ATOM 1061 C CA . TYR A 1 134 ? -2.761 -2.290 8.662 1.00 85.56 134 TYR A CA 1
ATOM 1062 C C . TYR A 1 134 ? -2.737 -1.656 10.056 1.00 85.56 134 TYR A C 1
ATOM 1064 O O . TYR A 1 134 ? -1.665 -1.327 10.575 1.00 85.56 134 TYR A O 1
ATOM 1072 N N . PRO A 1 135 ? -3.918 -1.450 10.664 1.00 80.19 135 PRO A N 1
ATOM 1073 C CA . PRO A 1 135 ? -4.008 -0.979 12.031 1.00 80.19 135 PRO A CA 1
ATOM 1074 C C . PRO A 1 135 ? -3.626 -2.117 12.981 1.00 80.19 135 PRO A C 1
ATOM 1076 O O . PRO A 1 135 ? -3.886 -3.290 12.720 1.00 80.19 135 PRO A O 1
ATOM 1079 N N . GLU A 1 136 ? -3.037 -1.771 14.111 1.00 78.06 136 GLU A N 1
ATOM 1080 C CA . GLU A 1 136 ? -2.834 -2.658 15.246 1.00 78.06 136 GLU A CA 1
ATOM 1081 C C . GLU A 1 136 ? -3.119 -1.874 16.526 1.00 78.06 136 GLU A C 1
ATOM 1083 O O . GLU A 1 136 ? -2.800 -0.691 16.616 1.00 78.06 136 GLU A O 1
ATOM 1088 N N . HIS A 1 137 ? -3.703 -2.510 17.537 1.00 75.94 137 HIS A N 1
ATOM 1089 C CA . HIS A 1 137 ? -3.772 -1.909 18.865 1.00 75.94 137 HIS A CA 1
ATOM 1090 C C . HIS A 1 137 ? -2.494 -2.208 19.646 1.00 75.94 137 HIS A C 1
ATOM 1092 O O . HIS A 1 137 ? -2.077 -3.360 19.778 1.00 75.94 137 HIS A O 1
ATOM 1098 N N . ASN A 1 138 ? -1.866 -1.164 20.182 1.00 77.12 138 ASN A N 1
ATOM 1099 C CA . ASN A 1 138 ? -0.765 -1.340 21.121 1.00 77.12 138 ASN A CA 1
ATOM 1100 C C . ASN A 1 138 ? -1.280 -1.803 22.502 1.00 77.12 138 ASN A C 1
ATOM 1102 O O . ASN A 1 138 ? -2.484 -1.905 22.737 1.00 77.12 138 ASN A O 1
ATOM 1106 N N . LYS A 1 139 ? -0.365 -2.038 23.453 1.00 77.00 139 LYS A N 1
ATOM 1107 C CA . LYS A 1 139 ? -0.703 -2.462 24.829 1.00 77.00 139 LYS A CA 1
ATOM 1108 C C . LYS A 1 139 ? -1.631 -1.493 25.584 1.00 77.00 139 LYS A C 1
ATOM 1110 O O . LYS A 1 139 ? -2.219 -1.880 26.581 1.00 77.00 139 LYS A O 1
ATOM 1115 N N . LEU A 1 140 ? -1.761 -0.251 25.113 1.00 77.50 140 LEU A N 1
ATOM 1116 C CA . LEU A 1 140 ? -2.627 0.795 25.672 1.00 77.50 140 LEU A CA 1
ATOM 1117 C C . LEU A 1 140 ? -3.940 0.945 24.885 1.00 77.50 140 LEU A C 1
ATOM 1119 O O . LEU A 1 140 ? -4.606 1.972 24.985 1.00 77.50 140 LEU A O 1
ATOM 1123 N N . ASN A 1 141 ? -4.275 -0.038 24.044 1.00 70.56 141 ASN A N 1
ATOM 1124 C CA . ASN A 1 141 ? -5.428 -0.047 23.146 1.00 70.56 141 ASN A CA 1
ATOM 1125 C C . ASN A 1 141 ? -5.465 1.110 22.123 1.00 70.56 141 ASN A C 1
ATOM 1127 O O . ASN A 1 141 ? -6.477 1.331 21.457 1.00 70.56 141 ASN A O 1
ATOM 1131 N N . LYS A 1 142 ? -4.358 1.842 21.945 1.00 73.88 142 LYS A N 1
ATOM 1132 C CA . LYS A 1 142 ? -4.255 2.899 20.932 1.00 73.88 142 LYS A CA 1
ATOM 1133 C C . LYS A 1 142 ? -3.970 2.276 19.573 1.00 73.88 142 LYS A C 1
ATOM 1135 O O . LYS A 1 142 ? -3.078 1.433 19.460 1.00 73.88 142 LYS A O 1
ATOM 1140 N N . THR A 1 143 ? -4.684 2.734 18.549 1.00 74.75 143 THR A N 1
ATOM 1141 C CA . THR A 1 143 ? -4.419 2.357 17.159 1.00 74.75 143 THR A CA 1
ATOM 1142 C C . THR A 1 143 ? -3.051 2.888 16.735 1.00 74.75 143 THR A C 1
ATOM 1144 O O . THR A 1 143 ? -2.790 4.092 16.750 1.00 74.75 143 THR A O 1
ATOM 1147 N N . VAL A 1 144 ? -2.168 1.974 16.358 1.00 80.50 144 VAL A N 1
ATOM 1148 C CA . VAL A 1 144 ? -0.909 2.229 15.667 1.00 80.50 144 VAL A CA 1
ATOM 1149 C C . VAL A 1 144 ? -0.995 1.631 14.270 1.00 80.50 144 VAL A C 1
ATOM 1151 O O . VAL A 1 144 ? -1.727 0.675 14.034 1.00 80.50 144 VAL A O 1
ATOM 1154 N N . PHE A 1 145 ? -0.263 2.202 13.325 1.00 82.62 145 PHE A N 1
ATOM 1155 C CA . PHE A 1 145 ? -0.200 1.674 11.970 1.00 82.62 145 PHE A CA 1
ATOM 1156 C C . PHE A 1 145 ? 1.081 0.882 11.805 1.00 82.62 145 PHE A C 1
ATOM 1158 O O . PHE A 1 145 ? 2.175 1.394 12.046 1.00 82.62 145 PHE A O 1
ATOM 1165 N N . LYS A 1 146 ? 0.935 -0.365 11.375 1.00 85.38 146 LYS A N 1
ATOM 1166 C CA . LYS A 1 146 ? 2.044 -1.174 10.901 1.00 85.38 146 LYS A CA 1
ATOM 1167 C C . LYS A 1 146 ? 2.034 -1.226 9.388 1.00 85.38 146 LYS A C 1
ATOM 1169 O O . LYS A 1 146 ? 1.009 -1.039 8.729 1.00 85.38 146 LYS A O 1
ATOM 1174 N N . SER A 1 147 ? 3.223 -1.476 8.862 1.00 86.31 147 SER A N 1
ATOM 1175 C CA . SER A 1 147 ? 3.426 -1.662 7.441 1.00 86.31 147 SER A CA 1
ATOM 1176 C C . SER A 1 147 ? 4.211 -2.932 7.180 1.00 86.31 147 SER A C 1
ATOM 1178 O O . SER A 1 147 ? 5.014 -3.376 8.004 1.00 86.31 147 SER A O 1
ATOM 1180 N N . SER A 1 148 ? 3.960 -3.539 6.034 1.00 88.62 148 SER A N 1
ATOM 1181 C CA . SER A 1 148 ? 4.745 -4.654 5.519 1.00 88.62 148 SER A CA 1
ATOM 1182 C C . SER A 1 148 ? 4.865 -4.498 4.013 1.00 88.62 148 SER A C 1
ATOM 1184 O O . SER A 1 148 ? 4.033 -3.840 3.392 1.00 88.62 148 SER A O 1
ATOM 1186 N N . VAL A 1 149 ? 5.919 -5.055 3.428 1.00 90.06 149 VAL A N 1
ATOM 1187 C CA . VAL A 1 149 ? 6.164 -4.948 1.992 1.00 90.06 149 VAL A CA 1
ATOM 1188 C C . VAL A 1 149 ? 6.377 -6.329 1.403 1.00 90.06 149 VAL A C 1
ATOM 1190 O O . VAL A 1 149 ? 7.145 -7.125 1.936 1.00 90.06 149 VAL A O 1
ATOM 1193 N N . ILE A 1 150 ? 5.692 -6.594 0.298 1.00 91.06 150 ILE A N 1
ATOM 1194 C CA . ILE A 1 150 ? 5.960 -7.737 -0.569 1.00 91.06 150 ILE A CA 1
ATOM 1195 C C . ILE A 1 150 ? 6.711 -7.186 -1.772 1.00 91.06 150 ILE A C 1
ATOM 1197 O O . ILE A 1 150 ? 6.245 -6.232 -2.392 1.00 91.06 150 ILE A O 1
ATOM 1201 N N . VAL A 1 151 ? 7.875 -7.751 -2.080 1.00 90.44 151 VAL A N 1
ATOM 1202 C CA . VAL A 1 151 ? 8.693 -7.343 -3.225 1.00 90.44 151 VAL A CA 1
ATOM 1203 C C . VAL A 1 151 ? 8.816 -8.523 -4.167 1.00 90.44 151 VAL A C 1
ATOM 1205 O O . VAL A 1 151 ? 9.251 -9.593 -3.754 1.00 90.44 151 VAL A O 1
ATOM 1208 N N . ASP A 1 152 ? 8.477 -8.292 -5.427 1.00 90.62 152 ASP A N 1
ATOM 1209 C CA . ASP A 1 152 ? 8.726 -9.223 -6.517 1.00 90.62 152 ASP A CA 1
ATOM 1210 C C . ASP A 1 152 ? 9.758 -8.628 -7.482 1.00 90.62 152 ASP A C 1
ATOM 1212 O O . ASP A 1 152 ? 9.782 -7.415 -7.730 1.00 90.62 152 ASP A O 1
ATOM 1216 N N . VAL A 1 153 ? 10.645 -9.481 -7.990 1.00 89.12 153 VAL A N 1
ATOM 1217 C CA . VAL A 1 153 ? 11.785 -9.106 -8.828 1.00 89.12 153 VAL A CA 1
ATOM 1218 C C . VAL A 1 153 ? 11.753 -9.940 -10.104 1.00 89.12 153 VAL A C 1
ATOM 1220 O O . VAL A 1 153 ? 11.794 -11.164 -10.036 1.00 89.12 153 VAL A O 1
ATOM 1223 N N . ALA A 1 154 ? 11.725 -9.270 -11.258 1.00 85.81 154 ALA A N 1
ATOM 1224 C CA . ALA A 1 154 ? 11.696 -9.913 -12.569 1.00 85.81 154 ALA A CA 1
ATOM 1225 C C . ALA A 1 154 ? 12.898 -10.843 -12.758 1.00 85.81 154 ALA A C 1
ATOM 1227 O O . ALA A 1 154 ? 14.038 -10.464 -12.430 1.00 85.81 154 ALA A O 1
ATOM 1228 N N . ARG A 1 155 ? 12.677 -12.028 -13.340 1.00 78.94 155 ARG A N 1
ATOM 1229 C CA . ARG A 1 155 ? 13.777 -12.947 -13.653 1.00 78.94 155 ARG A CA 1
ATOM 1230 C C . ARG A 1 155 ? 14.667 -12.330 -14.731 1.00 78.94 155 ARG A C 1
ATOM 1232 O O . ARG A 1 155 ? 14.261 -11.442 -15.472 1.00 78.94 155 ARG A O 1
ATOM 1239 N N . ALA A 1 156 ? 15.928 -12.754 -14.787 1.00 65.31 156 ALA A N 1
ATOM 1240 C CA . ALA A 1 156 ? 16.878 -12.255 -15.789 1.00 65.31 156 ALA A CA 1
ATOM 1241 C C . ALA A 1 156 ? 16.494 -12.612 -17.236 1.00 65.31 156 ALA A C 1
ATOM 1243 O O . ALA A 1 156 ? 17.019 -11.999 -18.150 1.00 65.31 156 ALA A O 1
ATOM 1244 N N . SER A 1 157 ? 15.583 -13.566 -17.424 1.00 58.09 157 SER A N 1
ATOM 1245 C CA . SER A 1 157 ? 15.036 -13.993 -18.715 1.00 58.09 157 SER A CA 1
ATOM 1246 C C . SER A 1 157 ? 13.894 -13.124 -19.244 1.00 58.09 157 SER A C 1
ATOM 1248 O O . SER A 1 157 ? 13.476 -13.327 -20.377 1.00 58.09 157 SER A O 1
ATOM 1250 N N . ASP A 1 158 ? 13.360 -12.211 -18.429 1.00 56.31 158 ASP A N 1
ATOM 1251 C CA . ASP A 1 158 ? 12.097 -11.515 -18.715 1.00 56.31 158 ASP A CA 1
ATOM 1252 C C . ASP A 1 158 ? 12.324 -10.084 -19.255 1.00 56.31 158 ASP A C 1
ATOM 1254 O O . ASP A 1 158 ? 11.403 -9.266 -19.243 1.00 56.31 158 ASP A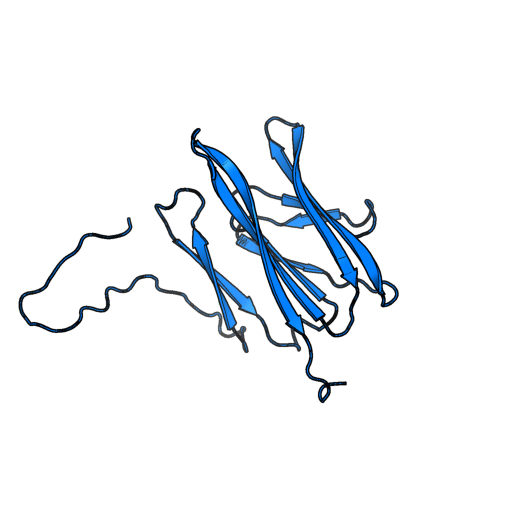 O 1
ATOM 1258 N N . SER A 1 159 ? 13.562 -9.767 -19.667 1.00 49.22 159 SER A N 1
ATOM 1259 C CA . SER A 1 159 ? 14.006 -8.463 -20.191 1.00 49.22 159 SER A CA 1
ATOM 1260 C C . SER A 1 159 ? 14.316 -8.496 -21.677 1.00 49.22 159 SER A C 1
ATOM 1262 O O . SER A 1 159 ? 15.108 -9.390 -22.053 1.00 49.22 159 SER A O 1
#

Organism: NCBI:txid2800421
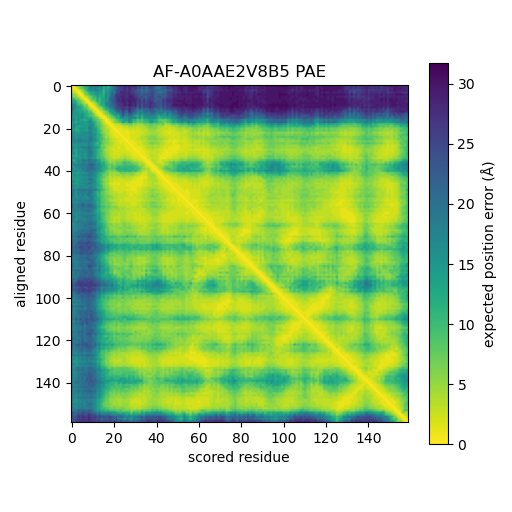
Solvent-accessible surface area (backbone atoms only — not comparable to full-atom values): 9598 Å² total; per-residue (Å²): 116,77,84,77,92,75,89,67,101,67,90,63,87,76,79,70,83,87,73,92,80,86,78,59,90,89,47,85,38,72,44,78,45,79,46,47,65,28,77,75,47,47,79,44,77,46,76,43,61,60,35,59,92,81,44,36,57,37,25,40,36,37,39,31,54,26,90,58,55,33,41,32,28,50,58,50,82,84,43,66,45,74,36,43,48,80,35,77,39,79,49,73,68,95,65,63,75,71,41,78,32,42,40,37,34,26,36,76,55,96,93,39,82,43,80,57,46,75,48,76,44,64,43,40,65,53,32,26,37,40,38,38,36,32,38,34,55,45,101,82,69,45,81,41,61,48,74,50,76,50,77,50,67,65,60,89,84,78,115

Nearest PDB structures (foldseek):
  8tu9-assembly1_B  TM=6.280E-01  e=1.336E-02  Aequorea victoria
  8w4a-assembly1_A  TM=6.023E-01  e=1.680E-02  Homo sapiens
  4m6a-assembly5_I  TM=5.427E-01  e=7.817E-01  synthetic construct
  1rlw-assembly1_A  TM=3.741E-01  e=8.766E-01  Homo sapiens
  1cjy-assembly1_A  TM=3.879E-01  e=2.758E+00  Homo sapiens

Secondary structure (DSSP, 8-state):
--------SS-----------PPPTT-SSEEEEEEE-SSSSSEEEEEEE--TTTS-TTEEEEEE-SSSPEEEEESSTTSEEEE-TT-EEEEE--PPTT-EEEEEEEEEETTEEEEEEEEEEE--TTEEEEEEEEEEE-TTS-EEEEEEEEEEE--TT--

Foldseek 3Di:
DDDDDDDDDDPDPPPPCPDDDDDPPVADDWDKDWDDQQPNPDIDIDTDRDDCVVQNQLKEKEAESYQFWKWWAKADPVRIDIDHHGDIDIDHDPDPQQDKMKIWIWTQDPNDTDTQDIDIDGRHSQKYKYKYWHWHQDPVRDTHIDIDMDMDGHDPVPD

Sequence (159 aa):
MLYKEGLSDEGKEIFLEAMKVVVPPSVIEPLLILAWDGTRKKGVAKVIEFSPSKFRYGSYQIVNFSQLPLGGHIGSKSNKVVCLPGKEYITSFNFEEGKAVAIVFYVRENNELKKVFGSITTHRNRKRAVYLMYPEHNKLNKTVFKSSVIVDVARASDS